Protein AF-A0A7S0QEV3-F1 (afdb_monomer_lite)

Secondary structure (DSSP, 8-state):
-HHHHHHHHHHHTTSHHHHHHHHHHHHHHHHHHHHHHHHHHHHHHHHHHHHHHHTTT-HHHHSSHHHHHHHHHHHHTT-SHHHHHHHHHHTT--HHHHHHHHHHHHHHHHHHHHHHHHHHHHHHHHHHH-

pLDDT: mean 88.52, std 10.54, range [50.78, 98.5]

InterPro domains:
  IPR005821 Ion transport domain [PF00520] (1-127)
  IPR043203 Voltage-gated cation channel calcium and sodium [PTHR10037] (1-126)

Organism: NCBI:txid233186

Foldseek 3Di:
DVVVVVVVVVVLVVDPVSVVVVVLCVVLCVLVVVLVVVLLVLLLVLLVVLLVQPLVQQVCQNVDSVSSSVNLVCCLVVPCLVVQLVSCVVSVHDNCVSCVSSVVSNVVSCVSVVVSVVVSVVVVVVVVVD

Sequence (130 aa):
RLARVLRVLRIFRRLRSLRVIVSAIAASLLPVSNALAVMALVTCIYAILGTQLYRAAAPEIFGDFTTSLLTMFTVTTFDQWTDSVGRLLDAGVARSSAVLFMASYIVAVCWFVLPVVMTVLLDSFVSYSA

Radius of gyration: 19.98 Å; chains: 1; bounding box: 39×41×50 Å

Structure (mmCIF, N/CA/C/O backbone):
data_AF-A0A7S0QEV3-F1
#
_entry.id   AF-A0A7S0QEV3-F1
#
loop_
_atom_site.group_PDB
_atom_site.id
_atom_site.type_symbol
_atom_site.label_atom_id
_atom_site.label_alt_id
_atom_site.label_comp_id
_atom_site.label_asym_id
_atom_site.label_entity_id
_atom_site.label_seq_id
_atom_site.pdbx_PDB_ins_code
_atom_site.Cartn_x
_atom_site.Cartn_y
_atom_site.Cartn_z
_atom_site.occupancy
_atom_site.B_iso_or_equiv
_atom_site.auth_seq_id
_atom_site.auth_comp_id
_atom_site.auth_asym_id
_atom_site.auth_atom_id
_atom_site.pdbx_PDB_model_num
ATOM 1 N N . ARG A 1 1 ? -18.184 -29.740 10.826 1.00 62.06 1 ARG A N 1
ATOM 2 C CA . ARG A 1 1 ? -17.048 -29.310 11.689 1.00 62.06 1 ARG A CA 1
ATOM 3 C C . ARG A 1 1 ? -17.109 -27.803 11.994 1.00 62.06 1 ARG A C 1
ATOM 5 O O . ARG A 1 1 ? -17.075 -27.465 13.168 1.00 62.06 1 ARG A O 1
ATOM 12 N N . LEU A 1 2 ? -17.372 -26.934 11.007 1.00 69.56 2 LEU A N 1
ATOM 13 C CA . LEU A 1 2 ? -17.682 -25.494 11.177 1.00 69.56 2 LEU A CA 1
ATOM 14 C C . LEU A 1 2 ? -18.763 -25.168 12.235 1.00 69.56 2 LEU A C 1
ATOM 16 O O . LEU A 1 2 ? -18.570 -24.287 13.064 1.00 69.56 2 LEU A O 1
ATOM 20 N N . ALA A 1 3 ? -19.860 -25.933 12.302 1.00 73.44 3 ALA A N 1
ATOM 21 C CA . ALA A 1 3 ? -20.923 -25.705 13.295 1.00 73.44 3 ALA A CA 1
ATOM 22 C C . ALA A 1 3 ? -20.476 -25.868 14.768 1.00 73.44 3 ALA A C 1
ATOM 24 O O . ALA A 1 3 ? -21.115 -25.326 15.669 1.00 73.44 3 ALA A O 1
ATOM 25 N N . ARG A 1 4 ? -19.371 -26.589 15.034 1.00 72.38 4 ARG A N 1
ATOM 26 C CA . ARG A 1 4 ? -18.772 -26.655 16.379 1.00 72.38 4 ARG A CA 1
ATOM 27 C C . ARG A 1 4 ? -18.042 -25.356 16.734 1.00 72.38 4 ARG A C 1
ATOM 29 O O . ARG A 1 4 ? -18.160 -24.912 17.869 1.00 72.38 4 ARG A O 1
ATOM 36 N N . VAL A 1 5 ? -17.384 -24.712 15.769 1.00 74.62 5 VAL A N 1
ATOM 37 C CA . VAL A 1 5 ? -16.713 -23.408 15.946 1.00 74.62 5 VAL A CA 1
ATOM 38 C C . VAL A 1 5 ? -17.735 -22.311 16.266 1.00 74.62 5 VAL A C 1
ATOM 40 O O . VAL A 1 5 ? -17.546 -21.534 17.198 1.00 74.62 5 VAL A O 1
ATOM 43 N N . LEU A 1 6 ? -18.897 -22.327 15.603 1.00 73.25 6 LEU A N 1
ATOM 44 C CA . LEU A 1 6 ? -20.001 -21.403 15.903 1.00 73.25 6 LEU A CA 1
ATOM 45 C C . LEU A 1 6 ? -20.573 -21.574 17.328 1.00 73.25 6 LEU A C 1
ATOM 47 O O . LEU A 1 6 ? -21.057 -20.608 17.920 1.00 73.25 6 LEU A O 1
ATOM 51 N N . ARG A 1 7 ? -20.503 -22.778 17.925 1.00 72.38 7 ARG A N 1
ATOM 52 C CA . ARG A 1 7 ? -20.870 -22.975 19.344 1.00 72.38 7 ARG A CA 1
ATOM 53 C C . ARG A 1 7 ? -19.863 -22.342 20.300 1.00 72.38 7 ARG A C 1
ATOM 55 O O . ARG A 1 7 ? -20.284 -21.817 21.326 1.00 72.38 7 ARG A O 1
ATOM 62 N N . VAL A 1 8 ? -18.573 -22.350 19.965 1.00 73.44 8 VAL A N 1
ATOM 63 C CA . VAL A 1 8 ? -17.535 -21.676 20.764 1.00 73.44 8 VAL A CA 1
ATOM 64 C C . VAL A 1 8 ? -17.756 -20.157 20.754 1.00 73.44 8 VAL A C 1
ATOM 66 O O . VAL A 1 8 ? -17.693 -19.526 21.806 1.00 73.44 8 VAL A O 1
ATOM 69 N N . LEU A 1 9 ? -18.195 -19.580 19.627 1.00 70.50 9 LEU A N 1
ATOM 70 C CA . LEU A 1 9 ? -18.606 -18.167 19.561 1.00 70.50 9 LEU A CA 1
ATOM 71 C C . LEU A 1 9 ? -19.786 -17.824 20.497 1.00 70.50 9 LEU A C 1
ATOM 73 O O . LEU A 1 9 ? -19.847 -16.726 21.052 1.00 70.50 9 LEU A O 1
ATOM 77 N N . ARG A 1 10 ? -20.715 -18.762 20.745 1.00 70.56 10 ARG A N 1
ATOM 78 C CA . ARG A 1 10 ? -21.784 -18.576 21.751 1.00 70.56 10 ARG A CA 1
ATOM 79 C C . ARG A 1 10 ? -21.261 -18.538 23.189 1.00 70.56 10 ARG A C 1
ATOM 81 O O . ARG A 1 10 ? -21.899 -17.899 24.022 1.00 70.56 10 ARG A O 1
ATOM 88 N N . ILE A 1 11 ? -20.137 -19.191 23.492 1.00 74.69 11 ILE A N 1
ATOM 89 C CA . ILE A 1 11 ? -19.508 -19.145 24.823 1.00 74.69 11 ILE A CA 1
ATOM 90 C C . ILE A 1 11 ? -18.896 -17.762 25.070 1.00 74.69 11 ILE A C 1
ATOM 92 O O . ILE A 1 11 ? -19.079 -17.212 26.156 1.00 74.69 11 ILE A O 1
ATOM 96 N N . PHE A 1 12 ? -18.301 -17.130 24.051 1.00 68.81 12 PHE A N 1
ATOM 97 C CA . PHE A 1 12 ? -17.826 -15.744 24.157 1.00 68.81 12 PHE A CA 1
ATOM 98 C C . PHE A 1 12 ? -18.959 -14.754 24.456 1.00 68.81 12 PHE A C 1
ATOM 100 O O . PHE A 1 12 ? -18.776 -13.809 25.218 1.00 68.81 12 PHE A O 1
ATOM 107 N N . ARG A 1 13 ? -20.178 -15.032 23.969 1.00 66.06 13 ARG A N 1
ATOM 108 C CA . ARG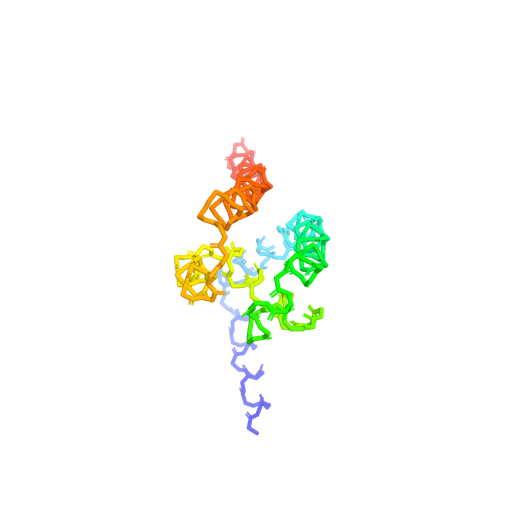 A 1 13 ? -21.381 -14.275 24.348 1.00 66.06 13 ARG A CA 1
ATOM 109 C C . ARG A 1 13 ? -21.819 -14.500 25.794 1.00 66.06 13 ARG A C 1
ATOM 111 O O . ARG A 1 13 ? -22.722 -13.795 26.212 1.00 66.06 13 ARG A O 1
ATOM 118 N N . ARG A 1 14 ? -21.289 -15.436 26.581 1.00 76.12 14 ARG A N 1
ATOM 119 C CA . ARG A 1 14 ? -21.660 -15.583 28.009 1.00 76.12 14 ARG A CA 1
ATOM 120 C C . ARG A 1 14 ? -20.734 -14.810 28.947 1.00 76.12 14 ARG A C 1
ATOM 122 O O . ARG A 1 14 ? -21.158 -14.445 30.036 1.00 76.12 14 ARG A O 1
ATOM 129 N N . LEU A 1 15 ? -19.513 -14.518 28.509 1.00 82.00 15 LEU A N 1
ATOM 130 C CA . LEU A 1 15 ? -18.502 -13.837 29.309 1.00 82.00 15 LEU A CA 1
ATOM 131 C C . LEU A 1 15 ? -18.631 -12.317 29.147 1.00 82.00 15 LEU A C 1
ATOM 133 O O . LEU A 1 15 ? -18.524 -11.785 28.042 1.00 82.00 15 LEU A O 1
ATOM 137 N N . ARG A 1 16 ? -18.879 -11.612 30.259 1.00 78.06 16 ARG A N 1
ATOM 138 C CA . ARG A 1 16 ? -19.117 -10.158 30.270 1.00 78.06 16 ARG A CA 1
ATOM 139 C C . ARG A 1 16 ? -17.950 -9.372 29.660 1.00 78.06 16 ARG A C 1
ATOM 141 O O . ARG A 1 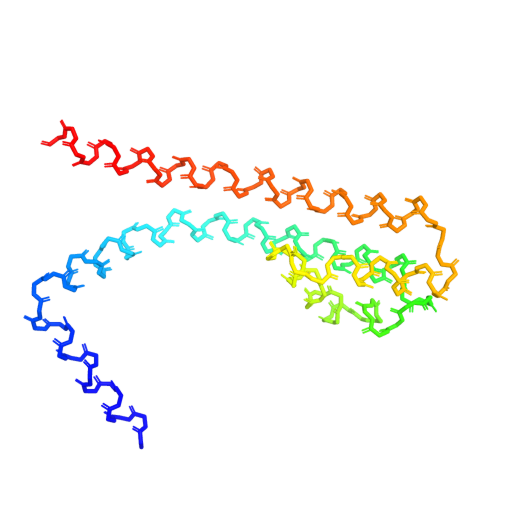16 ? -18.215 -8.460 28.888 1.00 78.06 16 ARG A O 1
ATOM 148 N N . SER A 1 17 ? -16.695 -9.749 29.928 1.00 80.94 17 SER A N 1
ATOM 149 C CA . SER A 1 17 ? -15.526 -9.038 29.376 1.00 80.94 17 SER A CA 1
ATOM 150 C C . SER A 1 17 ? -15.425 -9.152 27.852 1.00 80.94 17 SER A C 1
ATOM 152 O O . SER A 1 17 ? -15.154 -8.169 27.174 1.00 80.94 17 SER A O 1
ATOM 154 N N . LEU A 1 18 ? -15.732 -10.322 27.288 1.00 81.19 18 LEU A N 1
ATOM 155 C CA . LEU A 1 18 ? -15.688 -10.539 25.842 1.00 81.19 18 LEU A CA 1
ATOM 156 C C . LEU A 1 18 ? -16.811 -9.811 25.108 1.00 81.19 18 LEU A C 1
ATOM 158 O O . LEU A 1 18 ? -16.593 -9.328 24.002 1.00 81.19 18 LEU A O 1
ATOM 162 N N . ARG A 1 19 ? -17.992 -9.671 25.726 1.00 80.69 19 ARG A N 1
ATOM 163 C CA . ARG A 1 19 ? -19.050 -8.816 25.167 1.00 80.69 19 ARG A CA 1
ATOM 164 C C . ARG A 1 19 ? -18.594 -7.369 25.034 1.00 80.69 19 ARG A C 1
ATOM 166 O O . ARG A 1 19 ? -18.870 -6.781 24.000 1.00 80.69 19 ARG A O 1
ATOM 173 N N . VAL A 1 20 ? -17.901 -6.837 26.045 1.00 81.31 20 VAL A N 1
ATOM 174 C CA . VAL A 1 20 ? -17.391 -5.455 26.039 1.00 81.31 20 VAL A CA 1
ATOM 175 C C . VAL A 1 20 ? -16.382 -5.253 24.907 1.00 81.31 20 VAL A C 1
ATOM 177 O O . VAL A 1 20 ? -16.492 -4.288 24.156 1.00 81.31 20 VAL A O 1
ATOM 180 N N . ILE A 1 21 ? -15.459 -6.201 24.719 1.00 83.75 21 ILE A N 1
ATOM 181 C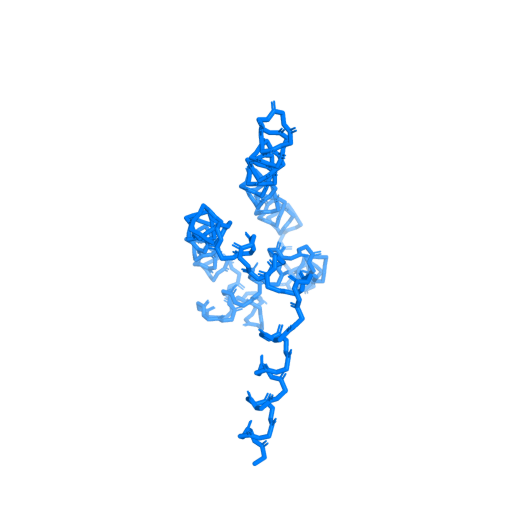 CA . ILE A 1 21 ? -14.482 -6.156 23.621 1.00 83.75 21 ILE A CA 1
ATOM 182 C C . ILE A 1 21 ? -15.189 -6.202 22.259 1.00 83.75 21 ILE A C 1
ATOM 184 O O . ILE A 1 21 ? -14.915 -5.382 21.389 1.00 83.75 21 ILE A O 1
ATOM 188 N N . VAL A 1 22 ? -16.138 -7.124 22.070 1.00 83.25 22 VAL A N 1
ATOM 189 C CA . VAL A 1 22 ? -16.870 -7.260 20.799 1.00 83.25 22 VAL A CA 1
ATOM 190 C C . VAL A 1 22 ? -17.725 -6.026 20.501 1.00 83.25 22 VAL A C 1
ATOM 192 O O . VAL A 1 22 ? -17.765 -5.595 19.352 1.00 83.25 22 VAL A O 1
ATOM 195 N N . SER A 1 23 ? -18.386 -5.432 21.501 1.00 78.62 23 SER A N 1
ATOM 196 C CA . SER A 1 23 ? -19.143 -4.189 21.304 1.00 78.62 23 SER A CA 1
ATOM 197 C C . SER A 1 23 ? -18.239 -3.006 20.970 1.00 78.62 23 SER A C 1
ATOM 199 O O . SER A 1 23 ? -18.617 -2.194 20.133 1.00 78.62 23 SER A O 1
ATOM 201 N N . ALA A 1 24 ? -17.043 -2.933 21.563 1.00 79.12 24 ALA A N 1
ATOM 202 C CA . ALA A 1 24 ? -16.065 -1.895 21.246 1.00 79.12 24 ALA A CA 1
ATOM 203 C C . ALA A 1 24 ? -15.544 -2.027 19.804 1.00 79.12 24 ALA A C 1
ATOM 205 O O . ALA A 1 24 ? -15.517 -1.042 19.074 1.00 79.12 24 ALA A O 1
ATOM 206 N N . ILE A 1 25 ? -15.222 -3.250 19.359 1.00 82.31 25 ILE A N 1
ATOM 207 C CA . ILE A 1 25 ? -14.820 -3.527 17.967 1.00 82.31 25 ILE A CA 1
ATOM 208 C C . ILE A 1 25 ? -15.960 -3.208 16.989 1.00 82.31 25 ILE A C 1
ATOM 210 O O . ILE A 1 25 ? -15.730 -2.650 15.922 1.00 82.31 25 ILE A O 1
ATOM 214 N N . ALA A 1 26 ? -17.201 -3.556 17.336 1.00 83.50 26 ALA A N 1
ATOM 215 C CA . ALA A 1 26 ? -18.354 -3.258 16.491 1.00 83.50 26 ALA A CA 1
ATOM 216 C C . ALA A 1 26 ? -18.611 -1.746 16.376 1.00 83.50 26 ALA A C 1
ATOM 218 O O . ALA A 1 26 ? -18.969 -1.274 15.299 1.00 83.50 26 ALA A O 1
ATOM 219 N N . ALA A 1 27 ? -18.399 -0.991 17.458 1.00 79.81 27 ALA A N 1
ATOM 220 C CA . ALA A 1 27 ? -18.530 0.462 17.462 1.00 79.81 27 ALA A CA 1
ATOM 221 C C . ALA A 1 27 ? -17.441 1.149 16.619 1.00 79.81 27 ALA A C 1
ATOM 223 O O . ALA A 1 27 ? -17.742 2.101 15.902 1.00 79.81 27 ALA A O 1
ATOM 224 N N . SER A 1 28 ? -16.203 0.639 16.633 1.00 79.19 28 SER A N 1
ATOM 225 C CA . SER A 1 28 ? -15.104 1.178 15.818 1.00 79.19 28 SER A CA 1
ATOM 226 C C . SER A 1 28 ? -15.127 0.722 14.354 1.00 79.19 28 SER A C 1
ATOM 228 O O . SER A 1 28 ? -14.428 1.299 13.521 1.00 79.19 28 SER A O 1
ATOM 230 N N . LEU A 1 29 ? -15.958 -0.266 14.002 1.00 82.56 29 LEU A N 1
ATOM 231 C CA . LEU A 1 29 ? -16.011 -0.828 12.651 1.00 82.56 29 LEU A CA 1
ATOM 232 C C . LEU A 1 29 ? -16.447 0.199 11.599 1.00 82.56 29 LEU A C 1
ATOM 234 O O . LEU A 1 29 ? -15.859 0.248 10.521 1.00 82.56 29 LEU A O 1
ATOM 238 N N . LEU A 1 30 ? -17.460 1.019 11.897 1.00 78.12 30 LEU A N 1
ATOM 239 C CA . LEU A 1 30 ? -17.992 1.982 10.930 1.00 78.12 30 LEU A CA 1
ATOM 240 C C . LEU A 1 30 ? -16.974 3.103 10.615 1.00 78.12 30 LEU A C 1
ATOM 242 O O . LEU A 1 30 ? -16.678 3.282 9.431 1.00 78.12 30 LEU A O 1
ATOM 246 N N . PRO A 1 31 ? -16.349 3.779 11.605 1.00 78.06 31 PRO A N 1
ATOM 247 C CA . PRO A 1 31 ? -15.273 4.742 11.343 1.00 78.06 31 PRO A CA 1
ATOM 248 C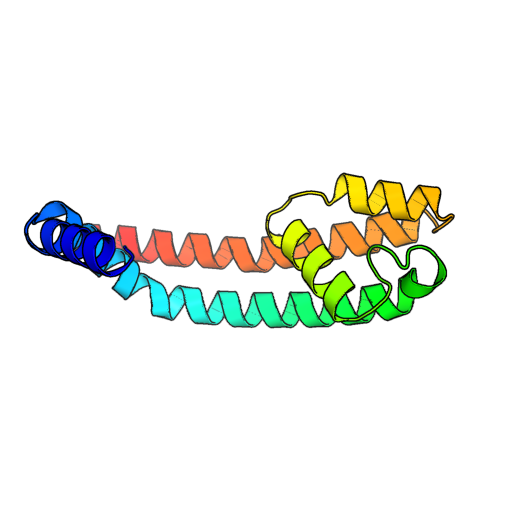 C . PRO A 1 31 ? -14.082 4.142 10.584 1.00 78.06 31 PRO A C 1
ATOM 250 O O . PRO A 1 31 ? -13.610 4.723 9.606 1.00 78.06 31 PRO A O 1
ATOM 253 N N . VAL A 1 32 ? -13.627 2.949 10.984 1.00 83.69 32 VAL A N 1
ATOM 254 C CA . VAL A 1 32 ? -12.480 2.275 10.353 1.00 83.69 32 VAL A CA 1
ATOM 255 C C . VAL A 1 32 ? -12.805 1.844 8.918 1.00 83.69 32 VAL A C 1
ATOM 257 O O . VAL A 1 32 ? -11.946 1.941 8.041 1.00 83.69 32 VAL A O 1
ATOM 260 N N . SER A 1 33 ? -14.045 1.427 8.636 1.00 85.56 33 SER A N 1
ATOM 261 C CA . SER A 1 33 ? -14.452 0.968 7.300 1.00 85.56 33 SER A CA 1
ATOM 262 C C . SER A 1 33 ? -14.325 2.044 6.217 1.00 85.56 33 SER A C 1
ATOM 264 O O . SER A 1 33 ? -13.874 1.740 5.113 1.00 85.56 33 SER A O 1
ATOM 266 N N . ASN A 1 34 ? -14.637 3.305 6.536 1.00 85.56 34 ASN A N 1
ATOM 267 C CA . ASN A 1 34 ? -14.511 4.415 5.589 1.00 85.56 34 ASN A CA 1
ATOM 268 C C . ASN A 1 34 ? -13.052 4.633 5.179 1.00 85.56 34 ASN A C 1
ATOM 270 O O . ASN A 1 34 ? -12.750 4.805 3.999 1.00 85.56 34 ASN A O 1
ATOM 274 N N . ALA A 1 35 ? -12.132 4.576 6.140 1.00 86.56 35 ALA A N 1
ATOM 275 C CA . ALA A 1 35 ? -10.716 4.729 5.848 1.00 86.56 35 ALA A CA 1
ATOM 276 C C . ALA A 1 35 ? -10.136 3.526 5.097 1.00 86.56 35 ALA A C 1
ATOM 278 O O . ALA A 1 35 ? -9.359 3.704 4.160 1.00 86.56 35 ALA A O 1
ATOM 279 N N . LEU A 1 36 ? -10.564 2.307 5.447 1.00 87.81 36 LEU A N 1
ATOM 280 C CA . LEU A 1 36 ? -10.211 1.104 4.693 1.00 87.81 36 LEU A CA 1
ATOM 281 C C . LEU A 1 36 ? -10.690 1.184 3.237 1.00 87.81 36 LEU A C 1
ATOM 283 O O . LEU A 1 36 ? -9.964 0.753 2.345 1.00 87.81 36 LEU A O 1
ATOM 287 N N . ALA A 1 37 ? -11.864 1.766 2.973 1.00 91.06 37 ALA A N 1
ATOM 288 C CA . ALA A 1 37 ? -12.362 1.963 1.612 1.00 91.06 37 ALA A CA 1
ATOM 289 C C . ALA A 1 37 ? -11.485 2.941 0.811 1.00 91.06 37 ALA A C 1
ATOM 291 O O . ALA A 1 37 ? -11.134 2.655 -0.334 1.00 91.06 37 ALA A O 1
ATOM 292 N N . VAL A 1 38 ? -11.075 4.061 1.416 1.00 91.44 38 VAL A N 1
ATOM 293 C CA . VAL A 1 38 ? -10.141 5.010 0.784 1.00 91.44 38 VAL A CA 1
ATOM 294 C C . VAL A 1 38 ? -8.793 4.345 0.509 1.00 91.44 38 VAL A C 1
ATOM 296 O O . VAL A 1 38 ? -8.268 4.450 -0.598 1.00 91.44 38 VAL A O 1
ATOM 299 N N . MET A 1 39 ? -8.258 3.603 1.479 1.00 92.38 39 MET A N 1
ATOM 300 C CA . MET A 1 39 ? -7.007 2.863 1.318 1.00 92.38 39 MET A CA 1
ATOM 301 C C . MET A 1 39 ? -7.108 1.821 0.196 1.00 92.38 39 MET A C 1
ATOM 303 O O . MET A 1 39 ? -6.213 1.740 -0.640 1.00 92.38 39 MET A O 1
ATOM 307 N N . ALA A 1 40 ? -8.219 1.085 0.112 1.00 94.44 40 ALA A N 1
ATOM 308 C CA . ALA A 1 40 ? -8.462 0.135 -0.970 1.00 94.44 40 ALA A CA 1
ATOM 309 C C . ALA A 1 40 ? -8.478 0.817 -2.349 1.00 94.44 40 ALA A C 1
ATOM 311 O O . ALA A 1 40 ? -7.890 0.292 -3.293 1.00 94.44 40 ALA A O 1
ATOM 312 N N . LEU A 1 41 ? -9.084 2.004 -2.469 1.00 95.81 41 LEU A N 1
ATOM 313 C CA . LEU A 1 41 ? -9.058 2.785 -3.712 1.00 95.81 41 LEU A CA 1
ATOM 314 C C . LEU A 1 41 ? -7.636 3.211 -4.095 1.00 95.81 41 LEU A C 1
ATOM 316 O O . LEU A 1 41 ? -7.249 3.060 -5.253 1.00 95.81 41 LEU A O 1
ATOM 320 N N . VAL A 1 42 ? -6.842 3.694 -3.135 1.00 95.88 42 VAL A N 1
ATOM 321 C CA . VAL A 1 42 ? -5.432 4.056 -3.365 1.00 95.88 42 VAL A CA 1
ATOM 322 C C . VAL A 1 42 ? -4.629 2.838 -3.824 1.00 95.88 42 VAL A C 1
ATOM 324 O O . VAL A 1 42 ? -3.888 2.928 -4.803 1.00 95.88 42 VAL A O 1
ATOM 327 N N . THR A 1 43 ? -4.823 1.681 -3.190 1.00 97.50 43 THR A N 1
ATOM 328 C CA . THR A 1 43 ? -4.187 0.420 -3.593 1.00 97.50 43 THR A CA 1
ATOM 329 C C . THR A 1 43 ? -4.591 0.008 -5.010 1.00 97.50 43 THR A C 1
ATOM 331 O O . THR A 1 43 ? -3.726 -0.386 -5.788 1.00 97.50 43 THR A O 1
ATOM 334 N N . CYS A 1 44 ? -5.859 0.165 -5.403 1.00 98.19 44 CYS A N 1
ATOM 335 C CA . CYS A 1 44 ? -6.298 -0.081 -6.782 1.00 98.19 44 CYS A CA 1
ATOM 336 C C . CYS A 1 44 ? -5.621 0.857 -7.794 1.00 98.19 44 CYS A C 1
ATOM 338 O O . CYS A 1 44 ? -5.202 0.404 -8.859 1.00 98.19 44 CYS A O 1
ATOM 340 N N . ILE A 1 45 ? -5.483 2.147 -7.470 1.00 98.06 45 ILE A N 1
ATOM 341 C CA . ILE A 1 45 ? -4.794 3.119 -8.333 1.00 98.06 45 ILE A CA 1
ATOM 342 C C . ILE A 1 45 ? -3.330 2.707 -8.522 1.00 98.06 45 ILE A C 1
ATOM 344 O O . ILE A 1 45 ? -2.853 2.623 -9.654 1.00 98.06 45 ILE A O 1
ATOM 348 N N . TYR A 1 46 ? -2.630 2.383 -7.433 1.00 98.25 46 TYR A N 1
ATOM 349 C CA . TYR A 1 46 ? -1.238 1.934 -7.491 1.00 98.25 46 TYR A CA 1
ATOM 350 C C . TYR A 1 46 ? -1.069 0.579 -8.182 1.00 98.25 46 TYR A C 1
ATOM 352 O O . TYR A 1 46 ? -0.079 0.383 -8.882 1.00 98.25 46 TYR A O 1
ATOM 360 N N . ALA A 1 47 ? -2.038 -0.329 -8.063 1.00 98.50 47 ALA A N 1
ATOM 361 C CA . ALA A 1 47 ? -2.041 -1.588 -8.798 1.00 98.50 47 ALA A CA 1
ATOM 362 C C . ALA A 1 47 ? -2.077 -1.350 -10.314 1.00 98.50 47 ALA A C 1
ATOM 364 O O . ALA A 1 47 ? -1.269 -1.922 -11.041 1.00 98.50 47 ALA A O 1
ATOM 365 N N . ILE A 1 48 ? -2.956 -0.455 -10.783 1.00 98.50 48 ILE A N 1
ATOM 366 C CA . ILE A 1 48 ? -3.032 -0.075 -12.201 1.00 98.50 48 ILE A CA 1
ATOM 367 C C . ILE A 1 48 ? -1.725 0.587 -12.645 1.00 98.50 48 ILE A C 1
ATOM 369 O O . ILE A 1 48 ? -1.162 0.195 -13.665 1.00 98.50 48 ILE A O 1
ATOM 373 N N . LEU A 1 49 ? -1.208 1.554 -11.879 1.00 98.19 49 LEU A N 1
ATOM 374 C CA . LEU A 1 49 ? 0.057 2.224 -12.198 1.00 98.19 49 LEU A CA 1
ATOM 375 C C . LEU A 1 49 ? 1.221 1.230 -12.282 1.00 98.19 49 LEU A C 1
ATOM 377 O O . LEU A 1 49 ? 1.973 1.253 -13.253 1.00 98.19 49 LEU A O 1
ATOM 381 N N . GLY A 1 50 ? 1.337 0.325 -11.311 1.00 97.75 50 GLY A N 1
ATOM 382 C CA . GLY A 1 50 ? 2.357 -0.718 -11.289 1.00 97.75 50 GLY A CA 1
ATOM 383 C C . GLY A 1 50 ? 2.250 -1.655 -12.491 1.00 97.75 50 GLY A C 1
ATOM 384 O O . GLY A 1 50 ? 3.259 -1.911 -13.147 1.00 97.75 50 GLY A O 1
ATOM 385 N N . THR A 1 51 ? 1.033 -2.087 -12.851 1.00 98.25 51 THR A N 1
ATOM 386 C CA . THR A 1 51 ? 0.805 -2.870 -14.077 1.00 98.25 51 THR A CA 1
ATOM 387 C C . THR A 1 51 ? 1.304 -2.113 -15.308 1.00 98.25 51 THR A C 1
ATOM 389 O O . THR A 1 51 ? 2.046 -2.661 -16.115 1.00 98.25 51 THR A O 1
ATOM 392 N N . GLN A 1 52 ? 0.941 -0.839 -15.459 1.00 97.56 52 GLN A N 1
ATOM 393 C CA . GLN A 1 52 ? 1.298 -0.063 -16.650 1.00 97.56 52 GLN A CA 1
ATOM 394 C C . GLN A 1 52 ? 2.804 0.227 -16.744 1.00 97.56 52 GLN A C 1
ATOM 396 O O . GLN A 1 52 ? 3.346 0.266 -17.845 1.00 97.56 52 GLN A O 1
ATOM 401 N N . LEU A 1 53 ? 3.480 0.414 -15.608 1.00 96.81 53 LEU A N 1
ATOM 402 C CA . LEU A 1 53 ? 4.908 0.736 -15.559 1.00 96.81 53 LEU A CA 1
ATOM 403 C C . LEU A 1 53 ? 5.806 -0.500 -15.660 1.00 96.81 53 LEU A C 1
ATOM 405 O O . LEU A 1 53 ? 6.858 -0.441 -16.297 1.00 96.81 53 LEU A O 1
ATOM 409 N N . TYR A 1 54 ? 5.418 -1.607 -15.023 1.00 97.75 54 TYR A N 1
ATOM 410 C CA . TYR A 1 54 ? 6.333 -2.716 -14.742 1.00 97.75 54 TYR A CA 1
ATOM 411 C C . TYR A 1 54 ? 5.884 -4.073 -15.284 1.00 97.75 54 TYR A C 1
ATOM 413 O O . TYR A 1 54 ? 6.657 -5.022 -15.172 1.00 97.75 54 TYR A O 1
ATOM 421 N N . ARG A 1 55 ? 4.714 -4.190 -15.930 1.00 97.38 55 ARG A N 1
ATOM 422 C CA . ARG A 1 55 ? 4.232 -5.461 -16.514 1.00 97.38 55 ARG A CA 1
ATOM 423 C C . ARG A 1 55 ? 5.268 -6.155 -17.395 1.00 97.38 55 ARG A C 1
ATOM 425 O O . ARG A 1 55 ? 5.406 -7.369 -17.317 1.00 97.38 55 ARG A O 1
ATOM 432 N N . ALA A 1 56 ? 5.965 -5.402 -18.248 1.00 96.19 56 ALA A N 1
ATOM 433 C CA . ALA A 1 56 ? 6.928 -5.971 -19.191 1.00 96.19 56 ALA A CA 1
ATOM 434 C C . ALA A 1 56 ? 8.222 -6.448 -18.511 1.00 96.19 56 ALA A C 1
ATOM 436 O O . ALA A 1 56 ? 8.812 -7.428 -18.953 1.00 96.19 56 ALA A O 1
ATOM 437 N N . ALA A 1 57 ? 8.653 -5.763 -17.448 1.00 96.12 57 ALA A N 1
ATOM 438 C CA . ALA A 1 57 ? 9.888 -6.083 -16.738 1.00 96.12 57 ALA A CA 1
ATOM 439 C C . ALA A 1 57 ? 9.668 -7.169 -15.673 1.00 96.12 57 ALA A C 1
ATOM 441 O O . ALA A 1 57 ? 10.433 -8.123 -15.586 1.00 96.12 57 ALA A O 1
ATOM 442 N N . ALA A 1 58 ? 8.604 -7.049 -14.879 1.00 96.69 58 ALA A N 1
ATOM 443 C CA . ALA A 1 58 ? 8.336 -7.904 -13.728 1.00 96.69 58 ALA A CA 1
ATOM 444 C C . ALA A 1 58 ? 6.891 -8.449 -13.748 1.00 96.69 58 ALA A C 1
ATOM 446 O O . ALA A 1 58 ? 6.080 -8.102 -12.881 1.00 96.69 58 ALA A O 1
ATOM 447 N N . PRO A 1 59 ? 6.544 -9.324 -14.715 1.00 96.38 59 PRO A N 1
ATOM 448 C CA . PRO A 1 59 ? 5.188 -9.864 -14.858 1.00 96.38 59 PRO A CA 1
ATOM 449 C C . PRO A 1 59 ? 4.727 -10.676 -13.638 1.00 96.38 59 PRO A C 1
ATOM 451 O O . PRO A 1 59 ? 3.540 -10.734 -13.342 1.00 96.38 59 PRO A O 1
ATOM 454 N N . GLU A 1 60 ? 5.657 -11.242 -12.875 1.00 95.31 60 GLU A N 1
ATOM 455 C CA . GLU A 1 60 ? 5.364 -12.013 -11.663 1.00 95.31 60 GLU A CA 1
ATOM 456 C C . GLU A 1 60 ? 4.771 -11.177 -10.508 1.00 95.31 60 GLU A C 1
ATOM 458 O O . GLU A 1 60 ? 4.176 -11.735 -9.591 1.00 95.31 60 GLU A O 1
ATOM 463 N N . ILE A 1 61 ? 4.970 -9.852 -10.509 1.00 96.25 61 ILE A N 1
ATOM 464 C CA . ILE A 1 61 ? 4.447 -8.932 -9.472 1.00 96.25 61 ILE A CA 1
ATOM 465 C C . ILE A 1 61 ? 3.538 -7.844 -10.042 1.00 96.25 61 ILE A C 1
ATOM 467 O O . ILE A 1 61 ? 2.664 -7.350 -9.335 1.00 96.25 61 ILE A O 1
ATOM 471 N N . PHE A 1 62 ? 3.696 -7.503 -11.324 1.00 98.00 62 PHE A N 1
ATOM 472 C CA . PHE A 1 62 ? 2.910 -6.469 -11.998 1.00 98.00 62 PHE A CA 1
ATOM 473 C C . PHE A 1 62 ? 2.295 -6.927 -13.334 1.00 98.00 62 PHE A C 1
ATOM 475 O O . PHE A 1 62 ? 1.932 -6.106 -14.175 1.00 98.00 62 PHE A O 1
ATOM 482 N N . GLY A 1 63 ? 2.178 -8.237 -13.570 1.00 97.06 63 GLY A N 1
ATOM 483 C CA . GLY A 1 63 ? 1.729 -8.792 -14.854 1.00 97.06 63 GLY A CA 1
ATOM 484 C C . GLY A 1 63 ? 0.289 -8.447 -15.213 1.00 97.06 63 GLY A C 1
ATOM 485 O O . GLY A 1 63 ? -0.003 -8.097 -16.353 1.00 97.06 63 GLY A O 1
ATOM 486 N N . ASP A 1 64 ? -0.616 -8.467 -14.242 1.00 97.94 64 ASP A N 1
ATOM 487 C CA . ASP A 1 64 ? -1.999 -8.036 -14.408 1.00 97.94 64 ASP A CA 1
ATOM 488 C C . ASP A 1 64 ? -2.490 -7.238 -13.199 1.00 97.94 64 ASP A C 1
ATOM 490 O O . ASP A 1 64 ? -1.776 -7.063 -12.206 1.00 97.94 64 ASP A O 1
ATOM 494 N N . PHE A 1 65 ? -3.714 -6.716 -13.307 1.00 97.94 65 PHE A N 1
ATOM 495 C CA . PHE A 1 65 ? -4.316 -5.916 -12.247 1.00 97.94 65 PHE A CA 1
ATOM 496 C C . PHE A 1 65 ? -4.403 -6.695 -10.932 1.00 97.94 65 PHE A C 1
ATOM 498 O O . PHE A 1 65 ? -4.073 -6.147 -9.888 1.00 97.94 65 PHE A O 1
ATOM 505 N N . THR A 1 66 ? -4.808 -7.966 -10.965 1.00 97.88 66 THR A N 1
ATOM 506 C CA . THR A 1 66 ? -5.000 -8.782 -9.760 1.00 97.88 66 THR A CA 1
ATOM 507 C C . THR A 1 66 ? -3.678 -9.072 -9.058 1.00 97.88 66 THR A C 1
ATOM 509 O O . THR A 1 66 ? -3.577 -8.906 -7.845 1.00 97.88 66 THR A O 1
ATOM 512 N N . THR A 1 67 ? -2.646 -9.435 -9.811 1.00 97.81 67 THR A N 1
ATOM 513 C CA . THR A 1 67 ? -1.292 -9.684 -9.304 1.00 97.81 67 THR A CA 1
ATOM 514 C C . THR A 1 67 ? -0.688 -8.406 -8.730 1.00 97.81 67 THR A C 1
ATOM 516 O O . THR A 1 67 ? -0.135 -8.414 -7.630 1.00 97.81 67 THR A O 1
ATOM 519 N N . SER A 1 68 ? -0.878 -7.277 -9.418 1.00 98.38 68 SER A N 1
ATOM 520 C CA . SER A 1 68 ? -0.440 -5.964 -8.930 1.00 98.38 68 SER A CA 1
ATOM 521 C C . SER A 1 68 ? -1.195 -5.550 -7.669 1.00 98.38 68 SER A C 1
ATOM 523 O O . SER A 1 68 ? -0.597 -5.027 -6.734 1.00 98.38 68 SER A O 1
ATOM 525 N N . LEU A 1 69 ? -2.506 -5.806 -7.621 1.00 98.31 69 LEU A N 1
ATOM 526 C CA . LEU A 1 69 ? -3.366 -5.499 -6.481 1.00 98.31 69 LEU A CA 1
ATOM 527 C C . LEU A 1 69 ? -2.931 -6.274 -5.242 1.00 98.31 69 LEU A C 1
ATOM 529 O O . LEU A 1 69 ? -2.812 -5.680 -4.177 1.00 98.31 69 LEU A O 1
ATOM 533 N N . LEU A 1 70 ? -2.661 -7.573 -5.382 1.00 97.50 70 LEU A N 1
ATOM 534 C CA . LEU A 1 70 ? -2.165 -8.404 -4.286 1.00 97.50 70 LEU A CA 1
ATOM 535 C C . LEU A 1 70 ? -0.770 -7.964 -3.834 1.00 97.50 70 LEU A C 1
ATOM 537 O O . LEU A 1 70 ? -0.537 -7.853 -2.635 1.00 97.50 70 LEU A O 1
ATOM 541 N N . THR A 1 71 ? 0.123 -7.633 -4.770 1.00 97.56 71 THR A N 1
ATOM 542 C CA . THR A 1 71 ? 1.459 -7.111 -4.444 1.00 97.56 71 THR A CA 1
ATOM 543 C C . THR A 1 71 ? 1.366 -5.812 -3.639 1.00 97.56 71 THR A C 1
ATOM 545 O O . THR A 1 71 ? 1.972 -5.691 -2.577 1.00 97.56 71 THR A O 1
ATOM 548 N N . MET A 1 72 ? 0.558 -4.848 -4.090 1.00 98.00 72 MET A N 1
ATOM 549 C CA . MET A 1 72 ? 0.357 -3.584 -3.370 1.00 98.00 72 MET A CA 1
ATOM 550 C C . MET A 1 72 ? -0.375 -3.790 -2.040 1.00 98.00 72 MET A C 1
ATOM 552 O O . MET A 1 72 ? -0.046 -3.137 -1.052 1.00 98.00 72 MET A O 1
ATOM 556 N N . PHE A 1 73 ? -1.302 -4.744 -1.962 1.00 96.50 73 PHE A N 1
ATOM 557 C CA . PHE A 1 73 ? -1.952 -5.105 -0.705 1.00 96.50 73 PHE A CA 1
ATOM 558 C C . PHE A 1 73 ? -0.953 -5.635 0.337 1.00 96.50 73 PHE A C 1
ATOM 560 O O . PHE A 1 73 ? -0.997 -5.202 1.486 1.00 96.50 73 PHE A O 1
ATOM 567 N N . THR A 1 74 ? -0.000 -6.487 -0.051 1.00 96.38 74 THR A N 1
ATOM 568 C CA . THR A 1 74 ? 1.078 -6.934 0.851 1.00 96.38 74 THR A CA 1
ATOM 569 C C . THR A 1 74 ? 1.937 -5.759 1.326 1.00 96.38 74 THR A C 1
ATOM 571 O O . THR A 1 74 ? 2.220 -5.616 2.519 1.00 96.38 74 THR A O 1
ATOM 574 N N . VAL A 1 75 ? 2.265 -4.836 0.418 1.00 96.56 75 VAL A N 1
ATOM 575 C CA . VAL A 1 75 ? 3.018 -3.626 0.772 1.00 96.56 75 VAL A CA 1
ATOM 576 C C . VAL A 1 75 ? 2.216 -2.688 1.686 1.00 96.56 75 VAL A C 1
ATOM 578 O O . VAL A 1 75 ? 2.813 -2.007 2.516 1.00 96.56 75 VAL A O 1
ATOM 581 N N . THR A 1 76 ? 0.876 -2.685 1.622 1.00 95.00 76 THR A N 1
ATOM 582 C CA . THR A 1 76 ? 0.023 -1.931 2.568 1.00 95.00 76 THR A CA 1
ATOM 583 C C . THR A 1 76 ? 0.319 -2.325 4.016 1.00 95.00 76 THR A C 1
ATOM 585 O O . THR A 1 76 ? 0.304 -1.482 4.909 1.00 95.00 76 THR A O 1
ATOM 588 N N . THR A 1 77 ? 0.618 -3.603 4.259 1.00 92.62 77 THR A N 1
ATOM 589 C CA . THR A 1 77 ? 0.991 -4.110 5.588 1.00 92.62 77 THR A CA 1
ATOM 590 C C . THR A 1 77 ? 2.466 -3.888 5.938 1.00 92.62 77 THR A C 1
ATOM 592 O O . THR A 1 77 ? 2.937 -4.412 6.943 1.00 92.62 77 THR A O 1
ATOM 595 N N . PHE A 1 78 ? 3.183 -3.095 5.131 1.00 94.00 78 PHE A N 1
ATOM 596 C CA . PHE A 1 78 ? 4.633 -2.878 5.184 1.00 94.00 78 PHE A CA 1
ATOM 597 C C . PHE A 1 78 ? 5.457 -4.159 5.027 1.00 94.00 78 PHE A C 1
ATOM 599 O O . PHE A 1 78 ? 6.606 -4.217 5.463 1.00 94.00 78 PHE A O 1
ATOM 606 N N . ASP A 1 79 ? 4.889 -5.167 4.370 1.00 95.62 79 ASP A N 1
ATOM 607 C CA . ASP A 1 79 ? 5.554 -6.436 4.109 1.00 95.62 79 ASP A CA 1
ATOM 608 C C . ASP A 1 79 ? 6.006 -6.523 2.644 1.00 95.62 79 ASP A C 1
ATOM 610 O O . ASP A 1 79 ? 5.427 -5.889 1.759 1.00 95.62 79 ASP A O 1
ATOM 614 N N . GLN A 1 80 ? 7.081 -7.273 2.394 1.00 94.94 80 GLN A N 1
ATOM 615 C CA . GLN A 1 80 ? 7.650 -7.564 1.065 1.00 94.94 80 GLN A CA 1
ATOM 616 C C . GLN A 1 80 ? 7.961 -6.360 0.149 1.00 94.94 80 GLN A C 1
ATOM 618 O O . GLN A 1 80 ? 8.204 -6.523 -1.053 1.00 94.94 80 GLN A O 1
ATOM 623 N N . TRP A 1 81 ? 7.992 -5.136 0.675 1.00 95.31 81 TRP A N 1
ATOM 624 C CA . TRP A 1 81 ? 8.270 -3.938 -0.121 1.00 95.31 81 TRP A CA 1
ATOM 625 C C . TRP A 1 81 ? 9.720 -3.903 -0.622 1.00 95.31 81 TRP A C 1
ATOM 627 O O . TRP A 1 81 ? 9.965 -3.527 -1.769 1.00 95.31 81 TRP A O 1
ATOM 637 N N . THR A 1 82 ? 10.677 -4.361 0.194 1.00 95.69 82 THR A N 1
ATOM 638 C CA . THR A 1 82 ? 12.091 -4.496 -0.194 1.00 95.69 82 THR A CA 1
ATOM 639 C C . THR A 1 82 ? 12.276 -5.545 -1.275 1.00 95.69 82 THR A C 1
ATOM 641 O O . THR A 1 82 ? 12.994 -5.301 -2.242 1.00 95.69 82 THR A O 1
ATOM 644 N N . ASP A 1 83 ? 11.592 -6.680 -1.141 1.00 95.88 83 ASP A N 1
ATOM 645 C CA . ASP A 1 83 ? 11.675 -7.791 -2.087 1.00 95.88 83 ASP A CA 1
ATOM 646 C C . ASP A 1 83 ? 11.091 -7.377 -3.436 1.00 95.88 83 ASP A C 1
ATOM 648 O O . ASP A 1 83 ? 11.678 -7.637 -4.482 1.00 95.88 83 ASP A O 1
ATOM 652 N N . SER A 1 84 ? 9.973 -6.650 -3.422 1.00 96.06 84 SER A N 1
ATOM 653 C CA . SER A 1 84 ? 9.362 -6.091 -4.629 1.00 96.06 84 SER A CA 1
ATOM 654 C C . SER A 1 84 ? 10.297 -5.106 -5.338 1.00 96.06 84 SER A C 1
ATOM 656 O O . SER A 1 84 ? 10.434 -5.165 -6.559 1.00 96.06 84 SER A O 1
ATOM 658 N N . VAL A 1 85 ? 10.994 -4.236 -4.593 1.00 97.31 85 VAL A N 1
ATOM 659 C CA . VAL A 1 85 ? 12.025 -3.352 -5.166 1.00 97.31 85 VAL A CA 1
ATOM 660 C C . VAL A 1 85 ? 13.193 -4.165 -5.724 1.00 97.31 85 VAL A C 1
ATOM 662 O O . VAL A 1 85 ? 13.613 -3.901 -6.846 1.00 97.31 85 VAL A O 1
ATOM 665 N N . GLY A 1 86 ? 13.689 -5.168 -4.993 1.00 97.12 86 GLY A N 1
ATOM 666 C CA . GLY A 1 86 ? 14.761 -6.057 -5.452 1.00 97.12 86 GLY A CA 1
ATOM 667 C C . GLY A 1 86 ? 14.414 -6.739 -6.774 1.00 97.12 86 GLY A C 1
ATOM 668 O O . GLY A 1 86 ? 15.160 -6.625 -7.740 1.00 97.12 86 GLY A O 1
ATOM 669 N N . ARG A 1 87 ? 13.212 -7.313 -6.872 1.00 95.94 87 ARG A N 1
ATOM 670 C CA . ARG A 1 87 ? 12.709 -7.957 -8.095 1.00 95.94 87 ARG A CA 1
ATOM 671 C C . ARG A 1 87 ? 12.594 -6.996 -9.276 1.00 95.94 87 ARG A C 1
ATOM 673 O O . ARG A 1 87 ? 12.858 -7.396 -10.404 1.00 95.94 87 ARG A O 1
ATOM 680 N N . LEU A 1 88 ? 12.217 -5.737 -9.040 1.00 96.94 88 LEU A N 1
ATOM 681 C CA . LEU A 1 88 ? 12.211 -4.712 -10.088 1.00 96.94 88 LEU A CA 1
ATOM 682 C C . LEU A 1 88 ? 13.635 -4.376 -10.555 1.00 96.94 88 LEU A C 1
ATOM 684 O O . LEU A 1 88 ? 13.871 -4.258 -11.755 1.00 96.94 88 LEU A O 1
ATOM 688 N N . LEU A 1 89 ? 14.585 -4.244 -9.627 1.00 97.31 89 LEU A N 1
ATOM 689 C CA . LEU A 1 89 ? 15.989 -3.976 -9.954 1.00 97.31 89 LEU A CA 1
ATOM 690 C C . LEU A 1 89 ? 16.620 -5.129 -10.743 1.00 97.31 89 LEU A C 1
ATOM 692 O O . LEU A 1 89 ? 17.278 -4.879 -11.752 1.00 97.31 89 LEU A O 1
ATOM 696 N N . ASP A 1 90 ? 16.376 -6.370 -10.321 1.00 96.81 90 ASP A N 1
ATOM 697 C CA . ASP A 1 90 ? 16.862 -7.580 -10.994 1.00 96.81 90 ASP A CA 1
ATOM 698 C C . ASP A 1 90 ? 16.259 -7.727 -12.400 1.00 96.81 90 ASP A C 1
ATOM 700 O O . ASP A 1 90 ? 16.917 -8.203 -13.322 1.00 96.81 90 ASP A O 1
ATOM 704 N N . ALA A 1 91 ? 15.031 -7.238 -12.592 1.00 95.25 91 ALA A N 1
ATOM 705 C CA . ALA A 1 91 ? 14.363 -7.145 -13.888 1.00 95.25 91 ALA A CA 1
ATOM 706 C C . ALA A 1 91 ? 14.857 -5.979 -14.775 1.00 95.25 91 ALA A C 1
ATOM 708 O O . ALA A 1 91 ? 14.305 -5.741 -15.850 1.00 95.25 91 ALA A O 1
ATOM 709 N N . GLY A 1 92 ? 15.874 -5.225 -14.342 1.00 95.06 92 GLY A N 1
ATOM 710 C CA . GLY A 1 92 ? 16.459 -4.119 -15.105 1.00 95.06 92 GLY A CA 1
ATOM 711 C C . GLY A 1 92 ? 15.690 -2.798 -15.016 1.00 95.06 92 GLY A C 1
ATOM 712 O O . GLY A 1 92 ? 15.984 -1.866 -15.768 1.00 95.06 92 GLY A O 1
ATOM 713 N N . VAL A 1 93 ? 14.721 -2.672 -14.102 1.00 96.94 93 VAL A N 1
ATOM 714 C CA . VAL A 1 93 ? 14.025 -1.401 -13.862 1.00 96.94 93 VAL A CA 1
ATOM 715 C C . VAL A 1 93 ? 14.987 -0.402 -13.224 1.00 96.94 93 VAL A C 1
ATOM 717 O O . VAL A 1 93 ? 15.725 -0.714 -12.288 1.00 96.94 93 VAL A O 1
ATOM 720 N N . ALA A 1 94 ? 14.954 0.844 -13.703 1.00 96.81 94 ALA A N 1
ATOM 721 C CA . ALA A 1 94 ? 15.764 1.918 -13.142 1.00 96.81 94 ALA A CA 1
ATOM 722 C C . ALA A 1 94 ? 15.511 2.074 -11.633 1.00 96.81 94 ALA A C 1
ATOM 724 O O . ALA A 1 94 ? 14.368 2.231 -11.193 1.00 96.81 94 ALA A O 1
ATOM 725 N N . ARG A 1 95 ? 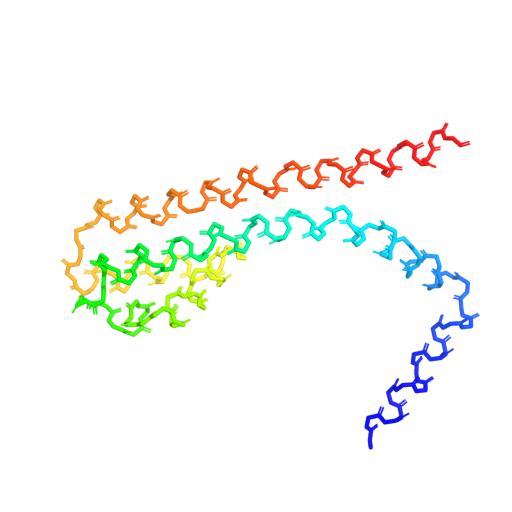16.592 2.107 -10.841 1.00 96.06 95 ARG A N 1
ATOM 726 C CA . ARG A 1 95 ? 16.522 2.203 -9.374 1.00 96.06 95 ARG A CA 1
ATOM 727 C C . ARG A 1 95 ? 15.677 3.370 -8.887 1.00 96.06 95 ARG A C 1
ATOM 729 O O . ARG A 1 95 ? 14.903 3.210 -7.951 1.00 96.06 95 ARG A O 1
ATOM 736 N N . SER A 1 96 ? 15.802 4.525 -9.532 1.00 96.06 96 SER A N 1
ATOM 737 C CA . SER A 1 96 ? 14.995 5.703 -9.222 1.00 96.06 96 SER A CA 1
ATOM 738 C C . SER A 1 96 ? 13.503 5.435 -9.408 1.00 96.06 96 SER A C 1
ATOM 740 O O . SER A 1 96 ? 12.728 5.751 -8.517 1.00 96.06 96 SER A O 1
ATOM 742 N N . SER A 1 97 ? 13.098 4.802 -10.512 1.00 95.38 97 SER A N 1
ATOM 743 C CA . SER A 1 97 ? 11.694 4.470 -10.773 1.00 95.38 97 SER A CA 1
ATOM 744 C C . SER A 1 97 ? 11.134 3.523 -9.709 1.00 95.38 97 SER A C 1
ATOM 746 O O . SER A 1 97 ? 10.131 3.853 -9.082 1.00 95.38 97 SER A O 1
ATOM 748 N N . ALA A 1 98 ? 11.816 2.400 -9.450 1.00 96.56 98 ALA A N 1
ATOM 749 C CA . ALA A 1 98 ? 11.361 1.397 -8.486 1.00 96.56 98 ALA A CA 1
ATOM 750 C C . ALA A 1 98 ? 11.257 1.964 -7.058 1.00 96.56 98 ALA A C 1
ATOM 752 O O . ALA A 1 98 ? 10.250 1.764 -6.377 1.00 96.56 98 ALA A O 1
ATOM 753 N N . VAL A 1 99 ? 12.275 2.713 -6.617 1.00 96.19 99 VAL A N 1
ATOM 754 C CA . VAL A 1 99 ? 12.300 3.315 -5.276 1.00 96.19 99 VAL A CA 1
ATOM 755 C C . VAL A 1 99 ? 11.261 4.424 -5.147 1.00 96.19 99 VAL A C 1
ATOM 757 O O . VAL A 1 99 ? 10.568 4.464 -4.138 1.00 96.19 99 VAL A O 1
ATOM 760 N N . LEU A 1 100 ? 11.106 5.303 -6.144 1.00 97.31 100 LEU A N 1
ATOM 761 C CA . LEU A 1 100 ? 10.119 6.389 -6.084 1.00 97.31 100 LEU A CA 1
ATOM 762 C C . LEU A 1 100 ? 8.686 5.854 -6.089 1.00 97.31 100 LEU A C 1
ATOM 764 O O . LEU A 1 100 ? 7.865 6.315 -5.297 1.00 97.31 100 LEU A O 1
ATOM 768 N N . PHE A 1 101 ? 8.392 4.863 -6.933 1.00 97.75 101 PHE A N 1
ATOM 769 C CA . PHE A 1 101 ? 7.086 4.211 -6.951 1.00 97.75 101 PHE A CA 1
ATOM 770 C C . PHE A 1 101 ? 6.767 3.602 -5.582 1.00 97.75 101 PHE A C 1
ATOM 772 O O . PHE A 1 101 ? 5.755 3.958 -4.977 1.00 97.75 101 PHE A O 1
ATOM 779 N N . MET A 1 102 ? 7.673 2.775 -5.050 1.00 97.06 102 MET A N 1
ATOM 780 C CA . MET A 1 102 ? 7.467 2.101 -3.768 1.00 97.06 102 MET A CA 1
ATOM 781 C C . MET A 1 102 ? 7.389 3.086 -2.595 1.00 97.06 102 MET A C 1
ATOM 783 O O . MET A 1 102 ? 6.465 3.020 -1.787 1.00 97.06 102 MET A O 1
ATOM 787 N N . ALA A 1 103 ? 8.316 4.042 -2.512 1.00 96.94 103 ALA A N 1
ATOM 788 C CA . ALA A 1 103 ? 8.344 5.029 -1.437 1.00 96.94 103 ALA A CA 1
ATOM 789 C C . ALA A 1 103 ? 7.100 5.925 -1.455 1.00 96.94 103 ALA A C 1
ATOM 791 O O . ALA A 1 103 ? 6.529 6.186 -0.399 1.00 96.94 103 ALA A O 1
ATOM 792 N N . SER A 1 104 ? 6.640 6.357 -2.636 1.00 97.31 104 SER A N 1
ATOM 793 C CA . SER A 1 104 ? 5.415 7.161 -2.743 1.00 97.31 104 SER A CA 1
ATOM 794 C C . SER A 1 104 ? 4.183 6.400 -2.246 1.00 97.31 104 SER A C 1
ATOM 796 O O . SER A 1 104 ? 3.355 6.978 -1.543 1.00 97.31 104 SER A O 1
ATOM 798 N N . TYR A 1 105 ? 4.099 5.096 -2.531 1.00 97.44 105 TYR A N 1
ATOM 799 C CA . TYR A 1 105 ? 3.014 4.251 -2.048 1.00 97.44 105 TYR A CA 1
ATOM 800 C C . TYR A 1 105 ? 3.047 4.088 -0.525 1.00 97.44 105 TYR A C 1
ATOM 802 O O . TYR A 1 105 ? 2.036 4.299 0.141 1.00 97.44 105 TYR A O 1
ATOM 810 N N . ILE A 1 106 ? 4.221 3.793 0.040 1.00 96.19 106 ILE A N 1
ATOM 811 C CA . ILE A 1 106 ? 4.430 3.677 1.491 1.00 96.19 106 ILE A CA 1
ATOM 812 C C . ILE A 1 106 ? 4.049 4.985 2.199 1.00 96.19 106 ILE A C 1
ATOM 814 O O . ILE A 1 106 ? 3.353 4.961 3.212 1.00 96.19 106 ILE A O 1
ATOM 818 N N . VAL A 1 107 ? 4.449 6.137 1.650 1.00 95.50 107 VAL A N 1
ATOM 819 C CA . VAL A 1 107 ? 4.070 7.453 2.186 1.00 95.50 107 VAL A CA 1
ATOM 820 C C . VAL A 1 107 ? 2.557 7.656 2.136 1.00 95.50 107 VAL A C 1
ATOM 822 O O . VAL A 1 107 ? 1.986 8.108 3.127 1.00 95.50 107 VAL A O 1
ATOM 825 N N . ALA A 1 108 ? 1.897 7.292 1.033 1.00 94.19 108 ALA A N 1
ATOM 826 C CA . ALA A 1 108 ? 0.443 7.371 0.930 1.00 94.19 108 ALA A CA 1
ATOM 827 C C . ALA A 1 108 ? -0.244 6.488 1.986 1.00 94.19 108 ALA A C 1
ATOM 829 O O . ALA A 1 108 ? -1.123 6.966 2.700 1.00 94.19 108 ALA A O 1
ATOM 830 N N . VAL A 1 109 ? 0.194 5.237 2.159 1.00 93.00 109 VAL A N 1
ATOM 831 C CA . VAL A 1 109 ? -0.335 4.327 3.190 1.00 93.00 109 VAL A CA 1
ATOM 832 C C . VAL A 1 109 ? -0.153 4.923 4.588 1.00 93.00 109 VAL A C 1
ATOM 834 O O . VAL A 1 109 ? -1.126 5.024 5.333 1.00 93.00 109 VAL A O 1
ATOM 837 N N . CYS A 1 110 ? 1.048 5.399 4.933 1.00 92.25 110 CYS A N 1
ATOM 838 C CA . CYS A 1 110 ? 1.302 6.083 6.205 1.00 92.25 110 CYS A CA 1
ATOM 839 C C . CYS A 1 110 ? 0.373 7.288 6.408 1.00 92.25 110 CYS A C 1
ATOM 841 O O . CYS A 1 110 ? -0.189 7.458 7.490 1.00 92.25 110 CYS A O 1
ATOM 843 N N . TRP A 1 111 ? 0.186 8.106 5.369 1.00 89.88 111 TRP A N 1
ATOM 844 C CA . TRP A 1 111 ? -0.663 9.295 5.420 1.00 89.88 111 TRP A CA 1
ATOM 845 C C . TRP A 1 111 ? -2.121 8.961 5.744 1.00 89.88 111 TRP A C 1
ATOM 847 O O . TRP A 1 111 ? -2.771 9.719 6.457 1.00 89.88 111 TRP A O 1
ATOM 857 N N . PHE A 1 112 ? -2.635 7.826 5.264 1.00 86.44 112 PHE A N 1
ATOM 858 C CA . PHE A 1 112 ? -4.000 7.390 5.566 1.00 86.44 112 PHE A CA 1
ATOM 859 C C . PHE A 1 112 ? -4.114 6.616 6.883 1.00 86.44 112 PHE A C 1
ATOM 861 O O . PHE A 1 112 ? -5.113 6.767 7.582 1.00 86.44 112 PHE A O 1
ATOM 868 N N . VAL A 1 113 ? -3.112 5.820 7.262 1.00 87.12 113 VAL A N 1
ATOM 869 C CA . VAL A 1 113 ? -3.155 5.011 8.492 1.00 87.12 113 VAL A CA 1
ATOM 870 C C . VAL A 1 113 ? -3.013 5.875 9.750 1.00 87.12 113 VAL A C 1
ATOM 872 O O . VAL A 1 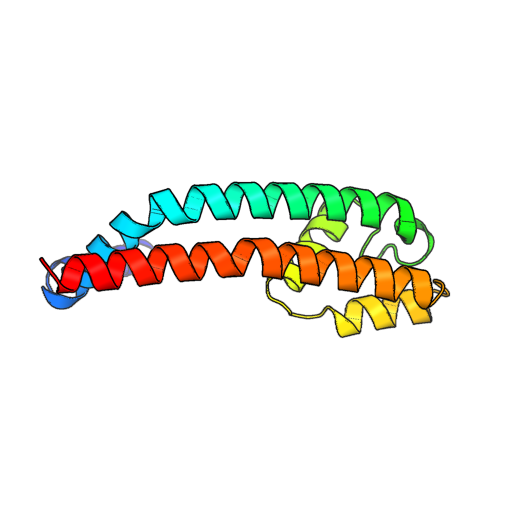113 ? -3.713 5.635 10.734 1.00 87.12 113 VAL A O 1
ATOM 875 N N . LEU A 1 114 ? -2.153 6.900 9.738 1.00 86.88 114 LEU A N 1
ATOM 876 C CA . LEU A 1 114 ? -1.900 7.724 10.927 1.00 86.88 114 LEU A CA 1
ATOM 877 C C . LEU A 1 114 ? -3.160 8.455 11.443 1.00 86.88 114 LEU A C 1
ATOM 879 O O . LEU A 1 114 ? -3.450 8.333 12.637 1.00 86.88 114 LEU A O 1
ATOM 883 N N . PRO A 1 115 ? -3.960 9.149 10.605 1.00 84.88 115 PRO A N 1
ATOM 884 C CA . PRO A 1 115 ? -5.209 9.770 11.044 1.00 84.88 115 PRO A CA 1
ATOM 885 C C . PRO A 1 115 ? -6.217 8.763 11.599 1.00 84.88 115 PRO A C 1
ATOM 887 O O . PRO A 1 115 ? -6.882 9.062 12.582 1.00 84.88 115 PRO A O 1
ATOM 890 N N . VAL A 1 116 ? -6.297 7.557 11.027 1.00 84.56 116 VAL A N 1
ATOM 891 C CA . VAL A 1 116 ? -7.215 6.506 11.500 1.00 84.56 116 VAL A CA 1
ATOM 892 C C . VAL A 1 116 ? -6.882 6.084 12.920 1.00 84.56 116 VAL A C 1
ATOM 894 O O . VAL A 1 116 ? -7.769 6.011 13.769 1.00 84.56 116 VAL A O 1
ATOM 897 N N . VAL A 1 117 ? -5.600 5.833 13.193 1.00 84.38 117 VAL A N 1
ATOM 898 C CA . VAL A 1 117 ? -5.140 5.478 14.539 1.00 84.38 117 VAL A CA 1
ATOM 899 C C . VAL A 1 117 ? -5.441 6.614 15.513 1.00 84.38 117 VAL A C 1
ATOM 901 O O . VAL A 1 117 ? -5.985 6.364 16.586 1.00 84.38 117 VAL A O 1
ATOM 904 N N . MET A 1 118 ? -5.158 7.861 15.127 1.00 86.75 118 MET A N 1
ATOM 905 C CA . MET A 1 118 ? -5.444 9.024 15.969 1.00 86.75 118 MET A CA 1
ATOM 906 C C . MET A 1 118 ? -6.932 9.165 16.281 1.00 86.75 118 MET A C 1
ATOM 908 O O . MET A 1 118 ? -7.282 9.357 17.440 1.00 86.75 118 MET A O 1
ATOM 912 N N . THR A 1 119 ? -7.812 9.019 15.290 1.00 83.25 119 THR A N 1
ATOM 913 C CA . THR A 1 119 ? -9.263 9.080 15.504 1.00 83.25 119 THR A CA 1
ATOM 914 C C . THR A 1 119 ? -9.727 8.018 16.500 1.00 83.25 119 THR A C 1
ATOM 916 O O . THR A 1 119 ? -10.425 8.346 17.454 1.00 83.25 119 THR A O 1
ATOM 919 N N . VAL A 1 120 ? -9.278 6.767 16.355 1.00 79.75 120 VAL A N 1
ATOM 920 C CA . VAL A 1 120 ? -9.649 5.680 17.279 1.00 79.75 120 VAL A CA 1
ATOM 921 C C . VAL A 1 120 ? -9.127 5.932 18.699 1.00 79.75 120 VAL A C 1
ATOM 923 O O . VAL A 1 120 ? -9.826 5.664 19.678 1.00 79.75 120 VAL A O 1
ATOM 926 N N . LEU A 1 121 ? -7.907 6.458 18.833 1.00 83.88 121 LEU A N 1
ATOM 927 C CA . LEU A 1 121 ? -7.341 6.803 20.138 1.00 83.88 121 LEU A CA 1
ATOM 928 C C . LEU A 1 121 ? -8.100 7.960 20.798 1.00 83.88 121 LEU A C 1
ATOM 930 O O . LEU A 1 121 ? -8.407 7.880 21.987 1.00 83.88 121 LEU A O 1
ATOM 934 N N . LEU A 1 122 ? -8.445 9.005 20.043 1.00 85.44 122 LEU A N 1
ATOM 935 C CA . LEU A 1 122 ? -9.223 10.137 20.549 1.00 85.44 122 LEU A CA 1
ATOM 936 C C . LEU A 1 122 ? -10.600 9.692 21.049 1.00 85.44 122 LEU A C 1
ATOM 938 O O . LEU A 1 122 ? -10.976 10.051 22.166 1.00 85.44 122 LEU A O 1
ATOM 942 N N . ASP A 1 123 ? -11.294 8.837 20.297 1.00 80.38 123 ASP A N 1
ATOM 943 C CA . ASP A 1 123 ? -12.579 8.269 20.719 1.00 80.38 123 ASP A CA 1
ATOM 944 C C . ASP A 1 123 ? -12.451 7.488 22.041 1.00 80.38 123 ASP A C 1
ATOM 946 O O . ASP A 1 123 ? -13.335 7.551 22.903 1.00 80.38 123 ASP A O 1
ATOM 950 N N . SER A 1 124 ? -11.324 6.796 22.251 1.00 73.81 124 SER A N 1
ATOM 951 C CA . SER A 1 124 ? -11.057 6.066 23.497 1.00 73.81 124 SER A CA 1
ATOM 952 C C . SER A 1 124 ? -10.819 6.989 24.699 1.00 73.81 124 SER A C 1
ATOM 954 O O . SER A 1 124 ? -11.319 6.706 25.788 1.00 73.81 124 SER A O 1
ATOM 956 N N . PHE A 1 125 ? -10.119 8.115 24.509 1.00 81.00 125 PHE A N 1
ATOM 957 C CA . PHE A 1 125 ? -9.872 9.088 25.578 1.00 81.00 125 PHE A CA 1
ATOM 958 C C . PHE A 1 125 ? -11.143 9.837 25.972 1.00 81.00 125 PHE A C 1
ATOM 960 O O . PHE A 1 125 ? -11.420 9.985 27.162 1.00 81.00 125 PHE A O 1
ATOM 967 N N . VAL A 1 126 ? -11.947 10.250 24.987 1.00 78.75 126 VAL A N 1
ATOM 968 C CA . VAL A 1 126 ? -13.234 10.915 25.235 1.00 78.75 126 VAL A CA 1
ATOM 969 C C . VAL A 1 126 ? -14.174 9.992 26.015 1.00 78.75 126 VAL A C 1
ATOM 971 O O . VAL A 1 126 ? -14.790 10.432 26.983 1.00 78.75 126 VAL A O 1
ATOM 974 N N . SER A 1 127 ? -14.203 8.699 25.673 1.00 69.69 127 SER A N 1
ATOM 975 C CA . SER A 1 127 ? -15.021 7.689 26.363 1.00 69.69 127 SER A CA 1
ATOM 976 C C . SER A 1 127 ? -14.597 7.407 27.814 1.00 69.69 127 SER A C 1
ATOM 978 O O . SER A 1 127 ? -15.402 6.883 28.573 1.00 69.69 127 SER A O 1
ATOM 980 N N . TYR A 1 128 ? -13.351 7.706 28.204 1.00 60.84 128 TYR A N 1
ATOM 981 C CA . TYR A 1 128 ? -12.876 7.574 29.593 1.00 60.84 128 TYR A CA 1
ATOM 982 C C . TYR A 1 128 ? -13.144 8.836 30.429 1.00 60.84 128 TYR A C 1
ATOM 984 O O . TYR A 1 128 ? -13.230 8.766 31.653 1.00 60.84 128 TYR A O 1
ATOM 992 N N . SER A 1 129 ? -13.241 9.999 29.776 1.00 56.81 129 SER A N 1
ATOM 993 C CA . SER A 1 129 ? -13.476 11.293 30.430 1.00 56.81 129 SER A CA 1
ATOM 994 C C . SER A 1 129 ? -14.951 11.616 30.716 1.00 56.81 129 SER A C 1
ATOM 996 O O . SER A 1 129 ? -15.219 12.622 31.373 1.00 56.81 129 SER A O 1
ATOM 998 N N . ALA A 1 130 ? -15.880 10.790 30.224 1.00 50.78 130 ALA A N 1
ATOM 999 C CA . ALA A 1 130 ? -17.330 10.900 30.414 1.00 50.78 130 ALA A CA 1
ATOM 1000 C C . ALA A 1 130 ? -17.850 9.792 31.341 1.00 50.78 130 ALA A C 1
ATOM 1002 O O . ALA A 1 130 ? -18.777 10.083 32.130 1.00 50.78 130 ALA A O 1
#